Protein AF-A0A9J6FWE4-F1 (afdb_monomer)

pLDDT: mean 75.54, std 16.2, range [32.75, 95.12]

Secondary structure (DSSP, 8-state):
------------HHHHHHHHHHHHTTS-HHHHHHHHHHHHHHHHHHS---THHHHHHHHHHHHHTTEEEEE-SSTT-EEEEEHHHHHHHHHHHHHHH----TT--HHHHHHHHHHHHHHS--------

Mean predicted aligned error: 16.02 Å

Radius of gyration: 23.27 Å; Cα contacts (8 Å, |Δi|>4): 49; chains: 1; bounding box: 50×38×56 Å

Nearest PDB structures (foldseek):
  6b8h-assembly1_o  TM=3.102E-01  e=1.203E-01  Saccharomyces cerevisiae S288C
  3dd9-assembly1_A  TM=4.681E-01  e=4.822E+00  Punavirus P1
  7jk5-assembly1_A  TM=2.333E-01  e=1.948E+00  Drosophila melanogaster
  3dd9-assembly4_G  TM=4.188E-01  e=9.215E+00  Punavirus P1

Structure (mmCIF, N/CA/C/O backbone):
data_AF-A0A9J6FWE4-F1
#
_entry.id   AF-A0A9J6FWE4-F1
#
loop_
_atom_site.group_PDB
_atom_site.id
_atom_site.type_symbol
_atom_site.label_atom_id
_atom_site.label_alt_id
_atom_site.label_comp_id
_atom_site.label_asym_id
_atom_site.label_entity_id
_atom_site.label_seq_id
_atom_site.pdbx_PDB_ins_code
_atom_site.Cartn_x
_atom_site.Cartn_y
_atom_site.Cartn_z
_atom_site.occupancy
_atom_site.B_iso_or_equiv
_atom_site.auth_seq_id
_atom_site.auth_comp_id
_atom_site.auth_asym_id
_atom_site.auth_atom_id
_atom_site.pdbx_PDB_model_num
ATOM 1 N N . MET A 1 1 ? -2.270 23.277 -0.656 1.00 41.59 1 MET A N 1
ATOM 2 C CA . MET A 1 1 ? -2.058 22.376 0.498 1.00 41.59 1 MET A CA 1
ATOM 3 C C . MET A 1 1 ? -2.733 21.057 0.153 1.00 41.59 1 MET A C 1
ATOM 5 O O . MET 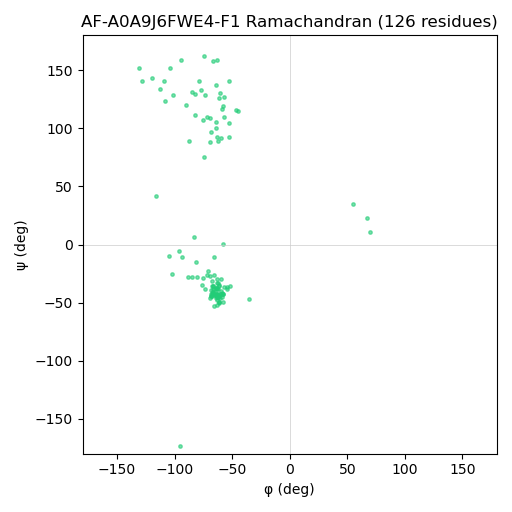A 1 1 ? -3.952 21.002 0.193 1.00 41.59 1 MET A O 1
ATOM 9 N N . GLY A 1 2 ? -1.980 20.066 -0.332 1.00 56.72 2 GLY A N 1
ATOM 10 C CA . GLY A 1 2 ? -2.545 18.760 -0.702 1.00 56.72 2 GLY A CA 1
ATOM 11 C C . GLY A 1 2 ? -2.884 17.912 0.532 1.00 56.72 2 GLY A C 1
ATOM 12 O O . GLY A 1 2 ? -2.373 18.212 1.617 1.00 56.72 2 GLY A O 1
ATOM 13 N N . PRO A 1 3 ? -3.724 16.870 0.397 1.00 45.50 3 PRO A N 1
ATOM 14 C CA . PRO A 1 3 ? -4.016 15.957 1.495 1.00 45.50 3 PRO A CA 1
ATOM 15 C C . PRO A 1 3 ? -2.712 15.308 1.980 1.00 45.50 3 PRO A C 1
ATOM 17 O O . PRO A 1 3 ? -2.032 14.602 1.237 1.00 45.50 3 PRO A O 1
ATOM 20 N N . LYS A 1 4 ? -2.334 15.579 3.236 1.00 48.66 4 LYS A N 1
ATOM 21 C CA . LYS A 1 4 ? -1.284 14.829 3.929 1.00 48.66 4 LYS A CA 1
ATOM 22 C C . LYS A 1 4 ? -1.844 13.434 4.159 1.00 48.66 4 LYS A C 1
ATOM 24 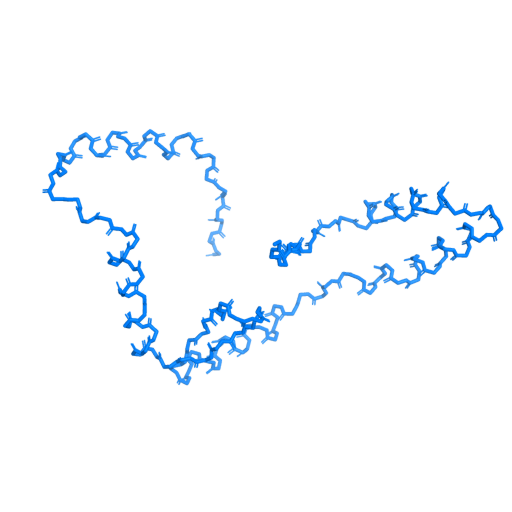O O . LYS A 1 4 ? -2.599 13.224 5.103 1.00 48.66 4 LYS A O 1
ATOM 29 N N . PHE A 1 5 ? -1.505 12.499 3.278 1.00 49.94 5 PHE A N 1
ATOM 30 C CA . PHE A 1 5 ? -1.700 11.083 3.545 1.00 49.94 5 PHE A CA 1
ATOM 31 C C . PHE A 1 5 ? -0.821 10.733 4.744 1.00 49.94 5 PHE A C 1
ATOM 33 O O . PHE A 1 5 ? 0.375 10.476 4.615 1.00 49.94 5 PHE A O 1
ATOM 40 N N . CYS A 1 6 ? -1.406 10.816 5.937 1.00 41.00 6 CYS A N 1
ATOM 41 C CA . CYS A 1 6 ? -0.813 10.260 7.132 1.00 41.00 6 CYS A CA 1
ATOM 42 C C . CYS A 1 6 ? -0.760 8.756 6.891 1.00 41.00 6 CYS A C 1
ATOM 44 O O . CYS A 1 6 ? -1.791 8.084 6.905 1.00 41.00 6 CYS A O 1
ATOM 46 N N . VAL A 1 7 ? 0.438 8.238 6.615 1.00 47.59 7 VAL A N 1
ATOM 47 C CA . VAL A 1 7 ? 0.732 6.820 6.820 1.00 47.59 7 VAL A CA 1
ATOM 48 C C . VAL A 1 7 ? 0.190 6.522 8.206 1.00 47.59 7 VAL A C 1
ATOM 50 O O . VAL A 1 7 ? 0.621 7.195 9.141 1.00 47.59 7 VAL A O 1
ATOM 53 N N . ASN A 1 8 ? -0.816 5.651 8.324 1.00 50.31 8 ASN A N 1
ATOM 54 C CA . ASN A 1 8 ? -1.393 5.355 9.630 1.00 50.31 8 ASN A CA 1
ATOM 55 C C . ASN A 1 8 ? -0.234 4.858 10.495 1.00 50.31 8 ASN A C 1
ATOM 57 O O . ASN A 1 8 ? 0.319 3.798 10.184 1.00 50.31 8 ASN A O 1
ATOM 61 N N . PRO A 1 9 ? 0.207 5.645 11.488 1.00 57.88 9 PRO A N 1
ATOM 62 C CA . PRO A 1 9 ? 1.373 5.276 12.260 1.00 57.88 9 PRO A CA 1
ATOM 63 C C . PRO A 1 9 ? 1.055 3.959 12.959 1.00 57.88 9 PRO A C 1
ATOM 65 O O . PRO A 1 9 ? 0.017 3.820 13.612 1.00 57.88 9 PRO A O 1
ATOM 68 N N . SER A 1 10 ? 1.917 2.964 12.760 1.00 66.00 10 SER A N 1
ATOM 69 C CA . SER A 1 10 ? 1.813 1.678 13.438 1.00 66.00 10 SER A CA 1
ATOM 70 C C . SER A 1 10 ? 2.269 1.861 14.882 1.00 66.00 10 SER A C 1
ATOM 72 O O . SER A 1 10 ? 3.399 1.526 15.223 1.00 66.00 10 SER A O 1
ATOM 74 N N . PHE A 1 11 ? 1.415 2.470 15.696 1.00 76.19 11 PHE A N 1
ATOM 75 C CA . PHE A 1 11 ? 1.662 2.620 17.120 1.00 76.19 11 PHE A CA 1
ATOM 76 C C . PHE A 1 11 ? 1.356 1.315 17.845 1.00 76.19 11 PHE A C 1
ATOM 78 O O . PHE A 1 11 ? 0.368 0.637 17.541 1.00 76.19 11 PHE A O 1
ATOM 85 N N . ASP A 1 12 ? 2.185 0.989 18.830 1.00 81.06 12 ASP A N 1
ATOM 86 C CA . ASP A 1 12 ? 1.865 -0.077 19.770 1.00 81.06 12 ASP A CA 1
ATOM 87 C C . ASP A 1 12 ? 0.653 0.315 20.641 1.00 81.06 12 ASP A C 1
ATOM 89 O O . ASP A 1 12 ? 0.332 1.492 20.829 1.00 81.06 12 ASP A O 1
ATOM 93 N N . ARG A 1 13 ? -0.043 -0.673 21.214 1.00 78.94 13 ARG A N 1
ATOM 94 C CA . ARG A 1 13 ? -1.198 -0.427 22.096 1.00 78.94 13 ARG A CA 1
ATOM 95 C C . ARG A 1 13 ? -0.831 0.456 23.283 1.00 78.94 13 ARG A C 1
ATOM 97 O O . ARG A 1 13 ? -1.643 1.281 23.702 1.00 78.94 13 ARG A O 1
ATOM 104 N N . THR A 1 14 ? 0.375 0.289 23.825 1.00 85.62 14 THR A N 1
ATOM 105 C CA . THR A 1 14 ? 0.856 1.112 24.939 1.00 85.62 14 THR A CA 1
ATOM 106 C C . THR A 1 14 ? 1.050 2.570 24.521 1.00 85.62 14 THR A C 1
ATOM 108 O O . THR A 1 14 ? 0.665 3.477 25.260 1.00 85.62 14 THR A O 1
ATOM 111 N N . GLU A 1 15 ? 1.543 2.804 23.304 1.00 86.06 15 GLU A N 1
ATOM 112 C CA . GLU A 1 15 ? 1.724 4.138 22.729 1.00 86.06 15 GLU A CA 1
ATOM 113 C C . GLU A 1 15 ? 0.381 4.811 22.436 1.00 86.06 15 GLU A C 1
ATOM 115 O O . GLU A 1 15 ? 0.180 5.968 22.807 1.00 86.06 15 GLU A O 1
ATOM 120 N N . LEU A 1 16 ? -0.577 4.079 21.855 1.00 85.88 16 LEU A N 1
ATOM 121 C CA . LEU A 1 16 ? -1.937 4.579 21.631 1.00 85.88 16 LEU A CA 1
ATOM 122 C C . LEU A 1 16 ? -2.614 4.987 22.947 1.00 85.88 16 LEU A C 1
ATOM 124 O O . LEU A 1 16 ? -3.229 6.050 23.014 1.00 85.88 16 LEU A O 1
ATOM 128 N N . LEU A 1 17 ? -2.455 4.199 24.015 1.00 88.94 17 LEU A N 1
ATOM 129 C CA . LEU A 1 17 ? -2.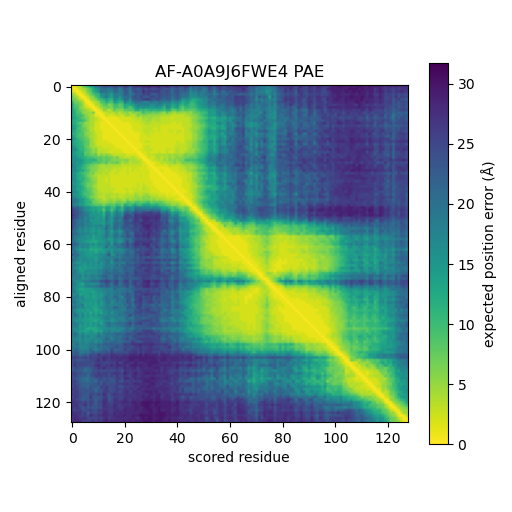945 4.567 25.349 1.00 88.94 17 LEU A CA 1
ATOM 130 C C . LEU A 1 17 ? -2.241 5.807 25.908 1.00 88.94 17 LEU A C 1
ATOM 132 O O . LEU A 1 17 ? -2.887 6.638 26.551 1.00 88.94 17 LEU A O 1
ATOM 136 N N . GLY A 1 18 ? -0.939 5.954 25.655 1.00 91.19 18 GLY A N 1
ATOM 137 C CA . GLY A 1 18 ? -0.188 7.162 25.987 1.00 91.19 18 GLY A CA 1
ATOM 138 C C . GLY A 1 18 ? -0.791 8.401 25.323 1.00 91.19 18 GLY A C 1
ATOM 139 O O . GLY A 1 18 ? -1.109 9.373 26.007 1.00 91.19 18 GLY A O 1
ATOM 140 N N . ILE A 1 19 ? -1.050 8.326 24.014 1.00 89.81 19 ILE A N 1
ATOM 141 C CA . ILE A 1 19 ? -1.664 9.407 23.228 1.00 89.81 19 ILE A CA 1
ATOM 142 C C . ILE A 1 19 ? -3.061 9.750 23.757 1.00 89.81 19 ILE A C 1
ATOM 144 O O . ILE A 1 19 ? -3.373 10.923 23.962 1.00 89.81 19 ILE A O 1
ATOM 148 N N . VAL A 1 20 ? -3.887 8.737 24.023 1.00 90.81 20 VAL A N 1
ATOM 149 C CA . VAL A 1 20 ? -5.237 8.901 24.585 1.00 90.81 20 VAL A CA 1
ATOM 150 C C . VAL A 1 20 ? -5.189 9.618 25.932 1.00 90.81 20 VAL A C 1
ATOM 152 O O . VAL A 1 20 ? -5.956 10.554 26.149 1.00 90.81 20 VAL A O 1
ATOM 155 N N . ARG A 1 21 ? -4.2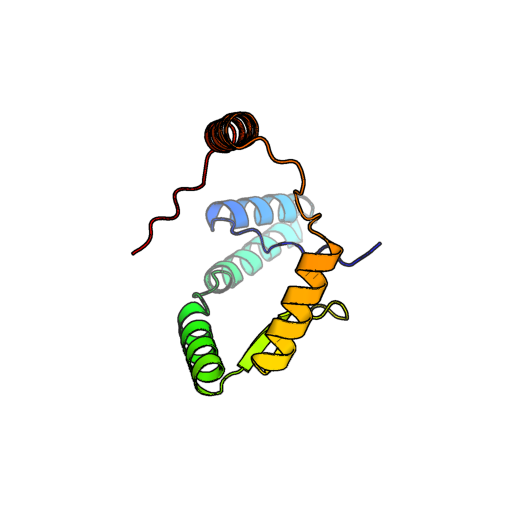67 9.240 26.827 1.00 92.12 21 ARG A N 1
ATOM 156 C CA . ARG A 1 21 ? -4.097 9.908 28.128 1.00 92.12 21 ARG A CA 1
ATOM 157 C C . ARG A 1 21 ? -3.651 11.359 27.97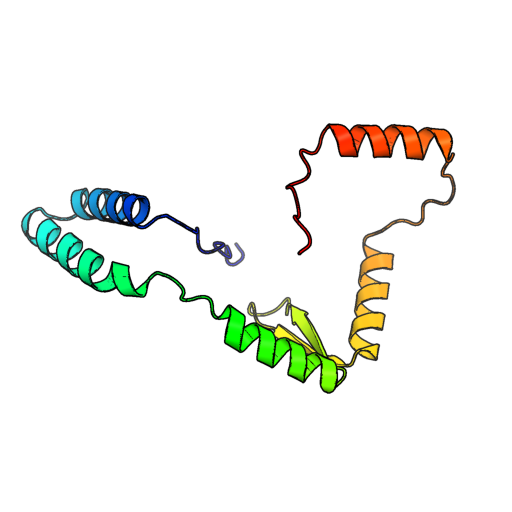0 1.00 92.12 21 ARG A C 1
ATOM 159 O O . ARG A 1 21 ? -4.190 12.234 28.643 1.00 92.12 21 ARG A O 1
ATOM 166 N N . THR A 1 22 ? -2.715 11.634 27.061 1.00 92.38 22 THR A N 1
ATOM 167 C CA . THR A 1 22 ? -2.280 13.007 26.759 1.00 92.38 22 THR A CA 1
ATOM 168 C C . THR A 1 22 ? -3.415 13.854 26.183 1.00 92.38 22 THR A C 1
ATOM 170 O O . THR A 1 22 ? -3.520 15.035 26.507 1.00 92.38 22 THR A O 1
ATOM 173 N N . ALA A 1 23 ? -4.274 13.272 25.344 1.00 88.69 23 ALA A N 1
ATOM 174 C CA . ALA A 1 23 ? -5.451 13.947 24.807 1.00 88.69 23 ALA A CA 1
ATOM 175 C C . ALA A 1 23 ? -6.506 14.201 25.894 1.00 88.69 23 ALA A C 1
ATOM 177 O O . ALA A 1 23 ? -6.986 15.325 26.014 1.00 88.69 23 ALA A O 1
ATOM 178 N N . ALA A 1 24 ? -6.808 13.202 26.727 1.00 91.12 24 ALA A N 1
ATOM 179 C CA . ALA A 1 24 ? -7.767 13.317 27.824 1.00 91.12 24 ALA A CA 1
ATOM 180 C C . ALA A 1 24 ? -7.355 14.378 28.857 1.00 91.12 24 ALA A C 1
ATOM 182 O O . ALA A 1 24 ? -8.210 15.108 29.346 1.00 91.12 24 ALA A O 1
ATOM 183 N N . GLY A 1 25 ? -6.051 14.543 29.116 1.00 91.12 25 GLY A N 1
ATOM 184 C CA . GLY A 1 25 ? -5.527 15.601 29.990 1.00 91.12 25 GLY A CA 1
ATOM 185 C C . GLY A 1 25 ? -5.728 17.032 29.471 1.00 91.12 25 GLY A C 1
ATOM 186 O O . GLY A 1 25 ? -5.497 17.982 30.211 1.00 91.12 25 GLY A O 1
ATOM 187 N N . LYS A 1 26 ? -6.152 17.208 28.211 1.00 91.44 26 LYS A N 1
ATOM 188 C CA . LYS A 1 26 ? -6.517 18.514 27.629 1.00 91.44 26 LYS A CA 1
ATOM 189 C C . LYS A 1 26 ? -8.023 18.789 27.671 1.00 91.44 26 LYS A C 1
ATOM 191 O O . LYS A 1 26 ? -8.456 19.868 27.270 1.00 91.44 26 LYS A O 1
ATOM 196 N N . VAL A 1 27 ? -8.819 17.815 28.101 1.00 90.69 27 VAL A N 1
ATOM 197 C CA . VAL A 1 27 ? -10.276 17.915 28.205 1.00 90.69 27 VAL A CA 1
ATOM 198 C C . VAL A 1 27 ? -10.645 18.326 29.638 1.00 90.69 27 VAL A C 1
ATOM 200 O O . VAL A 1 27 ? -9.853 18.160 30.562 1.00 90.69 27 VAL A O 1
ATOM 203 N N . LYS A 1 28 ? -11.842 18.893 29.838 1.00 87.69 28 LYS A N 1
ATOM 204 C CA . LYS A 1 28 ? -12.383 19.163 31.180 1.00 87.69 28 LYS A CA 1
ATOM 205 C C . LYS A 1 28 ? -12.356 17.887 32.034 1.00 87.69 28 LYS A C 1
ATOM 207 O O . LYS A 1 28 ? -12.677 16.806 31.542 1.00 87.69 28 LYS A O 1
ATOM 212 N N . GLU A 1 29 ? -12.016 18.036 33.311 1.00 83.06 29 GLU A N 1
ATOM 213 C CA . GLU A 1 29 ? -11.782 16.926 34.247 1.00 83.06 29 GLU A CA 1
ATOM 214 C C . GLU A 1 29 ? -12.970 15.949 34.330 1.00 83.06 29 GLU A C 1
ATOM 216 O O . GLU A 1 29 ? -12.788 14.734 34.347 1.00 83.06 29 GLU A O 1
ATOM 221 N N . GLU A 1 30 ? -14.195 16.472 34.243 1.00 91.12 30 GLU A N 1
ATOM 222 C CA . GLU A 1 30 ? -15.444 15.701 34.279 1.00 91.12 30 GLU A CA 1
ATOM 223 C C . GLU A 1 30 ? -15.613 14.721 33.103 1.00 91.12 30 GLU A C 1
ATOM 225 O O . GLU A 1 30 ? -16.254 13.678 33.245 1.00 91.12 30 GLU A O 1
ATOM 230 N N . SER A 1 31 ? -15.053 15.034 31.930 1.00 86.81 31 SER A N 1
ATOM 231 C CA . SER A 1 31 ? -15.156 14.192 30.731 1.00 86.81 31 SER A CA 1
ATOM 232 C C . SER A 1 31 ? -13.873 13.429 30.407 1.00 86.81 31 SER A C 1
ATOM 234 O O . SER A 1 31 ? -13.920 12.500 29.601 1.00 86.81 31 SER A O 1
ATOM 236 N N . ALA A 1 32 ? -12.756 13.734 31.074 1.00 89.00 32 ALA A N 1
ATOM 237 C CA . ALA A 1 32 ? -11.483 13.041 30.878 1.00 89.00 32 ALA A CA 1
ATOM 238 C C . ALA A 1 32 ? -11.596 11.527 31.137 1.00 89.00 32 ALA A C 1
ATOM 240 O O . ALA A 1 32 ? -11.103 10.724 30.342 1.00 89.00 32 ALA A O 1
ATOM 241 N N . GLY A 1 33 ? -12.305 11.125 32.199 1.00 90.19 33 GLY A N 1
ATOM 242 C CA . GLY A 1 33 ? -12.534 9.711 32.519 1.00 90.19 33 GLY A CA 1
ATOM 243 C C . GLY A 1 33 ? -13.321 8.968 31.434 1.00 90.19 33 GLY A C 1
ATOM 244 O O . GLY A 1 33 ? -12.931 7.871 31.034 1.00 90.19 33 GLY A O 1
ATOM 245 N N . ARG A 1 34 ? -14.373 9.600 30.894 1.00 90.19 34 ARG A N 1
ATOM 246 C CA . ARG A 1 34 ? -15.183 9.035 29.801 1.00 90.19 34 ARG A CA 1
ATOM 247 C C . ARG A 1 34 ? -14.372 8.890 28.516 1.00 90.19 34 ARG A C 1
ATOM 249 O O . ARG A 1 34 ? -14.396 7.827 27.910 1.00 90.19 34 ARG A O 1
ATOM 256 N N . CYS A 1 35 ? -13.575 9.900 28.158 1.00 86.94 35 CYS A N 1
ATOM 257 C CA . CYS A 1 35 ? -12.708 9.839 26.979 1.00 86.94 35 CYS A CA 1
ATOM 258 C C . CYS A 1 35 ? -11.693 8.688 27.046 1.00 86.94 35 CYS A C 1
ATOM 260 O O . CYS A 1 35 ? -11.445 8.029 26.039 1.00 86.94 35 CYS A O 1
ATOM 262 N N . ILE A 1 36 ? -11.101 8.435 28.219 1.00 92.19 36 ILE A N 1
ATOM 263 C CA . ILE A 1 36 ? -10.167 7.313 28.393 1.00 92.19 36 ILE A CA 1
ATOM 264 C C . ILE A 1 36 ? -10.910 5.983 28.260 1.00 92.19 36 ILE A C 1
ATOM 266 O O . ILE A 1 36 ? -10.419 5.087 27.577 1.00 92.19 36 ILE A O 1
ATOM 270 N N . GLN A 1 37 ? -12.080 5.855 28.887 1.00 91.62 37 GLN A N 1
ATOM 271 C CA . GLN A 1 37 ? -12.870 4.628 28.846 1.00 91.62 37 GLN A CA 1
ATOM 272 C C . GLN A 1 37 ? -13.302 4.275 27.415 1.00 91.62 37 GLN A C 1
ATOM 274 O O . GLN A 1 37 ? -13.020 3.171 26.954 1.00 91.62 37 GLN A O 1
ATOM 279 N N . GLU A 1 38 ? -13.883 5.228 26.685 1.00 88.12 38 GLU A N 1
ATOM 280 C CA . GLU A 1 38 ? -14.297 5.039 25.289 1.00 88.12 38 GLU A CA 1
ATOM 281 C C . GLU A 1 38 ? -13.109 4.656 24.394 1.00 88.12 38 GLU A C 1
ATOM 283 O O . GLU A 1 38 ? -13.188 3.742 23.573 1.00 88.12 38 GLU A O 1
ATOM 288 N N . ALA A 1 39 ? -11.957 5.302 24.580 1.00 86.00 39 ALA A N 1
ATOM 289 C CA . ALA A 1 39 ? -10.764 4.987 23.807 1.00 86.00 39 ALA A CA 1
ATOM 290 C C . ALA A 1 39 ? -10.195 3.589 24.118 1.00 86.00 39 ALA A C 1
ATOM 292 O O . ALA A 1 39 ? -9.711 2.909 23.210 1.00 86.00 39 ALA A O 1
ATOM 293 N N . VAL A 1 40 ? -10.272 3.137 25.375 1.00 89.56 40 VAL A N 1
ATOM 294 C CA . VAL A 1 40 ? -9.874 1.778 25.784 1.00 89.56 40 VAL A CA 1
ATOM 295 C C . VAL A 1 40 ? -10.807 0.725 25.185 1.00 89.56 40 VAL A C 1
ATOM 297 O O . VAL A 1 40 ? -10.329 -0.337 24.796 1.00 89.56 40 VAL A O 1
ATOM 300 N N . GLU A 1 41 ? -12.103 1.013 25.060 1.00 88.12 41 GLU A N 1
ATOM 301 C CA . GLU A 1 41 ? -13.079 0.108 24.437 1.00 88.12 41 GLU A CA 1
ATOM 302 C C . GLU A 1 41 ? -12.843 -0.065 22.928 1.00 88.12 41 GLU A C 1
ATOM 304 O O . GLU A 1 41 ? -13.065 -1.146 22.378 1.00 88.12 41 GLU A O 1
ATOM 309 N N . VAL A 1 42 ? -12.334 0.969 22.251 1.00 82.38 42 VAL A N 1
ATOM 310 C CA . VAL A 1 42 ? -12.050 0.939 20.805 1.00 82.38 42 VAL A CA 1
ATOM 311 C C . VAL A 1 42 ? -10.666 0.344 20.492 1.00 82.38 42 VAL A C 1
ATOM 313 O O . VAL A 1 42 ? -10.490 -0.279 19.442 1.00 82.38 42 VAL A O 1
ATOM 316 N N . LEU A 1 43 ? -9.695 0.448 21.407 1.00 80.69 43 LEU A N 1
ATOM 317 C CA . LEU A 1 43 ? -8.307 -0.022 21.242 1.00 80.69 43 LEU A CA 1
ATOM 318 C C . LEU A 1 43 ? -8.128 -1.498 20.794 1.00 80.69 43 LEU A C 1
ATOM 320 O O . LEU A 1 43 ? -7.208 -1.791 20.030 1.00 80.69 43 LEU A O 1
ATOM 324 N N . PRO A 1 44 ? -8.956 -2.473 21.220 1.00 74.00 44 PRO A N 1
ATOM 325 C CA . PRO A 1 44 ? -8.852 -3.857 20.753 1.00 74.00 44 PRO A CA 1
ATOM 326 C C . PRO A 1 44 ? -9.181 -4.005 19.262 1.00 74.00 44 PRO A C 1
ATOM 328 O O . PRO A 1 44 ? -8.685 -4.929 18.613 1.00 74.00 44 PRO A O 1
ATOM 331 N N . ASN A 1 45 ? -9.991 -3.087 18.727 1.00 67.19 45 ASN A N 1
ATOM 332 C CA . ASN A 1 45 ? -10.460 -3.076 17.343 1.00 67.19 45 ASN A CA 1
ATOM 333 C C . ASN A 1 45 ? -9.574 -2.225 16.417 1.00 67.19 45 ASN A C 1
ATOM 335 O O . ASN A 1 45 ? -9.718 -2.313 15.199 1.00 67.19 45 ASN A O 1
ATOM 339 N N . THR A 1 46 ? -8.646 -1.427 16.960 1.00 64.75 46 THR A N 1
ATOM 340 C CA . THR A 1 46 ? -7.734 -0.580 16.166 1.00 64.75 46 THR A CA 1
ATOM 341 C C . THR A 1 46 ? -6.529 -1.330 15.618 1.00 64.75 46 THR A C 1
ATOM 343 O O . THR A 1 46 ? -5.884 -0.849 14.684 1.00 64.75 46 THR A O 1
ATOM 346 N N 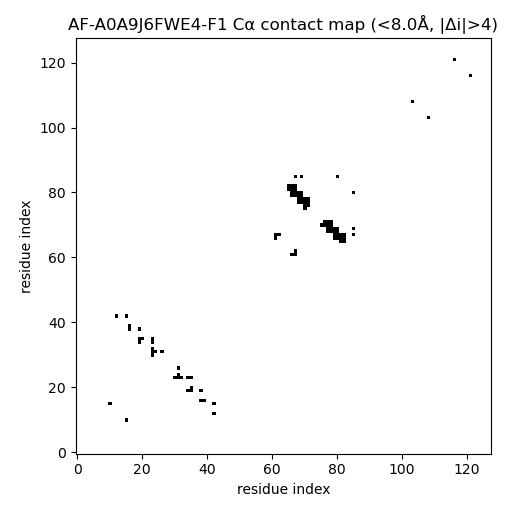. HIS A 1 47 ? -6.236 -2.535 16.117 1.00 58.44 47 HIS A N 1
ATOM 347 C CA . HIS A 1 47 ? -5.310 -3.402 15.407 1.00 58.44 47 HIS A CA 1
ATOM 348 C C . HIS A 1 47 ? -5.976 -3.859 14.120 1.00 58.44 47 HIS A C 1
ATOM 350 O O . HIS A 1 47 ? -6.872 -4.706 14.131 1.00 58.44 47 HIS A O 1
ATOM 356 N N . GLY A 1 48 ? -5.472 -3.335 13.003 1.00 58.81 48 GLY A N 1
ATOM 357 C CA . GLY A 1 48 ? -5.643 -3.945 11.702 1.00 58.81 48 GLY A CA 1
ATOM 358 C C . GLY A 1 48 ? -5.199 -5.398 11.799 1.00 58.81 48 GLY A C 1
ATOM 359 O O . GLY A 1 48 ? -4.021 -5.711 11.634 1.00 58.81 48 GLY A O 1
ATOM 360 N N . LYS A 1 49 ? -6.147 -6.303 12.075 1.00 53.25 49 LYS A N 1
ATOM 361 C CA . LYS A 1 49 ? -6.038 -7.698 11.674 1.00 53.25 49 LYS A CA 1
ATOM 362 C C . LYS A 1 49 ? -5.746 -7.611 10.197 1.00 53.25 49 LYS A C 1
ATOM 364 O O . LYS A 1 49 ? -6.605 -7.188 9.427 1.00 53.25 49 LYS A O 1
ATOM 369 N N . GLY A 1 50 ? -4.485 -7.865 9.863 1.00 52.53 50 GLY A N 1
ATOM 370 C CA . GLY A 1 50 ? -3.945 -7.602 8.552 1.00 52.53 50 GLY A CA 1
ATOM 371 C C . GLY A 1 50 ? -4.927 -8.098 7.510 1.00 52.53 50 GLY A C 1
ATOM 372 O O . GLY A 1 50 ? -5.132 -9.302 7.357 1.00 52.53 50 GLY A O 1
ATOM 373 N N . CYS A 1 51 ? -5.463 -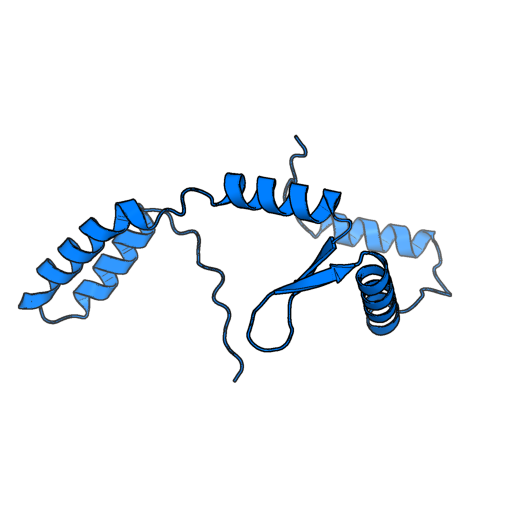7.153 6.742 1.00 53.00 51 CYS A N 1
ATOM 374 C CA . CYS A 1 51 ? -6.180 -7.430 5.507 1.00 53.00 51 CYS A CA 1
ATOM 375 C C . CYS A 1 51 ? -5.277 -8.199 4.514 1.00 53.00 51 CYS A C 1
ATOM 377 O O . CYS A 1 51 ? -5.707 -8.552 3.435 1.00 53.00 51 CYS A O 1
ATOM 379 N N . SER A 1 52 ? -4.030 -8.514 4.885 1.00 57.28 52 SER A N 1
ATOM 380 C CA . SER A 1 52 ? -3.084 -9.418 4.234 1.00 57.28 52 SER A CA 1
ATOM 381 C C . SER A 1 52 ? -3.726 -10.644 3.586 1.00 57.28 52 SER A C 1
ATOM 383 O O . SER A 1 52 ? -3.411 -10.913 2.436 1.00 57.28 52 SER A O 1
ATOM 385 N N . ARG A 1 53 ? -4.642 -11.380 4.241 1.00 57.38 53 ARG A N 1
ATOM 386 C CA . ARG A 1 53 ? -5.240 -12.567 3.592 1.00 57.38 53 ARG A CA 1
ATOM 387 C C . ARG A 1 53 ? -6.140 -12.184 2.411 1.00 57.38 53 ARG A C 1
ATOM 389 O O . ARG A 1 53 ? -6.009 -12.781 1.349 1.00 57.38 53 ARG A O 1
ATOM 396 N N . VAL A 1 54 ? -6.985 -11.168 2.586 1.00 62.56 54 VAL A N 1
ATOM 397 C CA . VAL A 1 54 ? -7.891 -10.657 1.543 1.00 62.56 54 VAL A CA 1
ATOM 398 C C . VAL A 1 54 ? -7.098 -9.973 0.425 1.00 62.56 54 VAL A C 1
ATOM 400 O O . VAL A 1 54 ? -7.329 -10.226 -0.749 1.00 62.56 54 VAL A O 1
ATOM 403 N N . LEU A 1 55 ? -6.091 -9.176 0.776 1.00 67.75 55 LEU A N 1
ATOM 404 C CA . LEU A 1 55 ? -5.198 -8.516 -0.173 1.00 67.75 55 LEU A CA 1
ATOM 405 C C . LEU A 1 55 ? -4.368 -9.524 -0.972 1.00 67.75 55 LEU A C 1
ATOM 407 O O . LEU A 1 55 ? -4.185 -9.331 -2.168 1.00 67.75 55 LEU A O 1
ATOM 411 N N . LYS A 1 56 ? -3.911 -10.622 -0.352 1.00 71.50 56 LYS A N 1
ATOM 412 C CA . LYS A 1 56 ? -3.221 -11.711 -1.057 1.00 71.50 56 LYS A CA 1
ATOM 413 C C . LYS A 1 56 ? -4.143 -12.402 -2.060 1.00 71.50 56 LYS A C 1
ATOM 415 O O . LYS A 1 56 ? -3.716 -12.617 -3.189 1.00 71.50 56 LYS A O 1
ATOM 420 N N . SER A 1 57 ? -5.389 -12.709 -1.686 1.00 79.19 57 SER A N 1
ATOM 421 C CA . SER A 1 57 ? -6.355 -13.306 -2.622 1.00 79.19 57 SER A CA 1
ATOM 422 C C . SER A 1 57 ? -6.719 -12.355 -3.760 1.00 79.19 57 SER A C 1
ATOM 424 O O . SER A 1 57 ? -6.761 -12.775 -4.911 1.00 79.19 57 SER A O 1
ATOM 426 N N . THR A 1 58 ? -6.902 -11.066 -3.473 1.00 82.12 58 THR A N 1
ATOM 427 C CA . THR A 1 58 ? -7.196 -10.066 -4.505 1.00 82.12 58 THR A CA 1
ATOM 428 C C . THR A 1 58 ? -6.005 -9.870 -5.438 1.00 82.12 58 THR A C 1
ATOM 430 O O . THR A 1 58 ? -6.181 -9.842 -6.649 1.00 82.12 58 THR A O 1
ATOM 433 N N . ALA A 1 59 ? -4.780 -9.796 -4.911 1.00 82.06 59 ALA A N 1
ATOM 434 C CA . ALA A 1 59 ? -3.577 -9.690 -5.732 1.00 82.06 59 ALA A CA 1
ATOM 435 C C . ALA A 1 59 ? -3.374 -10.925 -6.626 1.00 82.06 59 ALA A C 1
ATOM 437 O O . ALA A 1 59 ? -2.976 -10.779 -7.780 1.00 82.06 59 ALA A O 1
ATOM 438 N N . ALA A 1 60 ? -3.670 -12.127 -6.118 1.00 85.50 60 ALA A N 1
ATOM 439 C CA . ALA A 1 60 ? -3.626 -13.353 -6.909 1.00 85.50 60 ALA A CA 1
ATOM 440 C C . ALA A 1 60 ? -4.653 -13.324 -8.051 1.00 85.50 60 ALA A C 1
ATOM 442 O O . ALA A 1 60 ? -4.270 -13.536 -9.197 1.00 85.50 60 ALA A O 1
ATOM 443 N N . LEU A 1 61 ? -5.904 -12.955 -7.757 1.00 90.69 61 LEU A N 1
ATOM 444 C CA . LEU A 1 61 ? -6.978 -12.854 -8.750 1.00 90.69 61 LEU A CA 1
ATOM 445 C C . LEU A 1 61 ? -6.662 -11.818 -9.833 1.00 90.69 61 LEU A C 1
ATOM 447 O O . LEU A 1 61 ? -6.817 -12.086 -11.020 1.00 90.69 61 LEU A O 1
ATOM 451 N N . LEU A 1 62 ? -6.165 -10.642 -9.442 1.00 89.12 62 LEU A N 1
ATOM 452 C CA . LEU A 1 62 ? -5.758 -9.612 -10.399 1.00 89.12 62 LEU A CA 1
ATOM 453 C C . LEU A 1 62 ? -4.607 -10.090 -11.286 1.00 89.12 62 LEU A C 1
ATOM 455 O O . LEU A 1 62 ? -4.601 -9.810 -12.478 1.00 89.12 62 LEU A O 1
ATOM 459 N N . ARG A 1 63 ? -3.654 -10.843 -10.727 1.00 88.19 63 ARG A N 1
ATOM 460 C CA . ARG A 1 63 ? -2.552 -11.418 -11.502 1.00 88.19 63 ARG A CA 1
ATOM 461 C C . ARG A 1 63 ? -3.035 -12.484 -12.485 1.00 88.19 63 ARG A C 1
ATOM 463 O O . ARG A 1 63 ? -2.542 -12.503 -13.604 1.00 88.19 63 ARG A O 1
ATOM 470 N N . GLU A 1 64 ? -3.964 -13.343 -12.076 1.00 92.62 64 GLU A N 1
ATOM 471 C CA . GLU A 1 64 ? -4.581 -14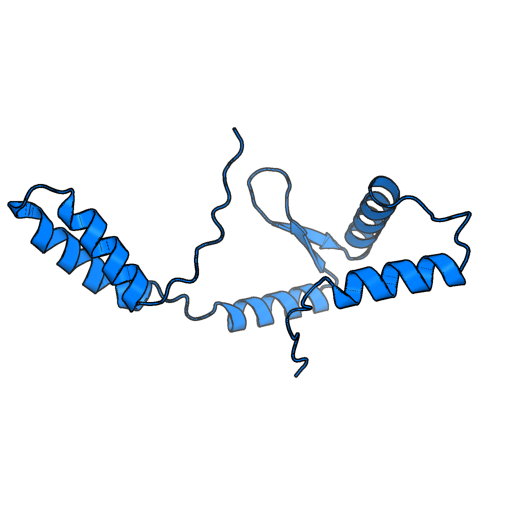.358 -12.945 1.00 92.62 64 GLU A CA 1
ATOM 472 C C . GLU A 1 64 ? -5.379 -13.726 -14.093 1.00 92.62 64 GLU A C 1
ATOM 474 O O . GLU A 1 64 ? -5.375 -14.252 -15.200 1.00 92.62 64 GLU A O 1
ATOM 479 N N . ALA A 1 65 ? -5.998 -12.568 -13.853 1.00 92.38 65 ALA A N 1
ATOM 480 C CA . ALA A 1 65 ? -6.728 -11.795 -14.857 1.00 92.38 65 ALA A CA 1
ATOM 481 C C . ALA A 1 65 ? -5.840 -10.873 -15.723 1.00 92.38 65 ALA A C 1
ATOM 483 O O . ALA A 1 65 ? -6.370 -10.071 -16.486 1.00 92.38 65 ALA A O 1
ATOM 484 N N . ASP A 1 66 ? -4.512 -10.943 -15.582 1.00 93.00 66 ASP A N 1
ATOM 485 C CA . ASP A 1 66 ? -3.538 -10.062 -16.246 1.00 93.00 66 ASP A CA 1
ATOM 486 C C . ASP A 1 66 ? -3.773 -8.553 -16.010 1.00 93.00 66 ASP A C 1
ATOM 488 O O . ASP A 1 66 ? -3.531 -7.684 -16.853 1.00 93.00 66 ASP A O 1
ATOM 492 N N . LEU A 1 67 ? -4.246 -8.234 -14.804 1.00 93.75 67 LEU A N 1
ATOM 493 C CA . LEU A 1 67 ? -4.484 -6.878 -14.333 1.00 93.75 67 LEU A CA 1
ATOM 494 C C . LEU A 1 67 ? -3.397 -6.427 -13.351 1.00 93.75 67 LEU A C 1
ATOM 496 O O . LEU A 1 67 ? -2.773 -7.201 -12.611 1.00 93.75 67 LEU A O 1
ATOM 500 N N . ARG A 1 68 ? -3.179 -5.115 -13.332 1.00 90.38 68 ARG A N 1
ATOM 501 C CA . ARG A 1 68 ? -2.255 -4.412 -12.446 1.00 90.38 68 ARG A CA 1
ATOM 502 C C . ARG A 1 68 ? -2.971 -3.263 -11.759 1.00 90.38 68 ARG A C 1
ATOM 504 O O . ARG A 1 68 ? -3.783 -2.562 -12.358 1.00 90.38 68 ARG A O 1
ATOM 511 N N . LEU A 1 69 ? -2.650 -3.081 -10.483 1.00 88.62 69 LEU A N 1
ATOM 512 C CA . LEU A 1 69 ? -3.169 -1.997 -9.665 1.00 88.62 69 LEU A CA 1
ATOM 513 C C . LEU A 1 69 ? -2.220 -0.795 -9.780 1.00 88.62 69 LEU A C 1
ATOM 515 O O . LEU A 1 69 ? -1.041 -0.897 -9.446 1.00 88.62 69 LEU A O 1
ATOM 519 N N . LEU A 1 70 ? -2.733 0.333 -10.256 1.00 86.44 70 LEU A N 1
ATOM 520 C CA . LEU A 1 70 ? -2.022 1.605 -10.354 1.00 86.44 70 LEU A CA 1
ATOM 521 C C . LEU A 1 70 ? -2.585 2.580 -9.325 1.00 86.44 70 LEU A C 1
ATOM 523 O O . LEU A 1 70 ? -3.795 2.639 -9.126 1.00 86.44 70 LEU A O 1
ATOM 527 N N . GLN A 1 71 ? -1.727 3.372 -8.689 1.00 82.44 71 GLN A N 1
ATOM 528 C CA . GLN A 1 71 ? -2.193 4.450 -7.822 1.00 82.44 71 GLN A CA 1
ATOM 529 C C . GLN A 1 71 ? -2.746 5.595 -8.682 1.00 82.44 71 GLN A C 1
ATOM 531 O O . GLN A 1 71 ? -2.083 6.043 -9.618 1.00 82.44 71 GLN A O 1
ATOM 536 N N . SER A 1 72 ? -3.965 6.046 -8.380 1.00 82.44 72 SER A N 1
ATOM 537 C CA . SER A 1 72 ? -4.567 7.221 -9.011 1.00 82.44 72 SER A CA 1
ATOM 538 C C . SER A 1 72 ? -3.964 8.488 -8.414 1.00 82.44 72 SER A C 1
ATOM 540 O O . SER A 1 72 ? -3.890 8.632 -7.194 1.00 82.44 72 SER A O 1
ATOM 542 N N . ASP A 1 73 ? -3.568 9.421 -9.273 1.00 74.94 73 ASP A N 1
ATOM 543 C CA . ASP A 1 73 ? -3.097 10.754 -8.890 1.00 74.94 73 ASP A CA 1
ATOM 544 C C . ASP A 1 73 ? -4.242 11.650 -8.388 1.00 74.94 73 ASP A C 1
ATOM 546 O O . ASP A 1 73 ? -4.029 12.547 -7.571 1.00 74.94 73 ASP A O 1
ATOM 550 N N . LYS A 1 74 ? -5.470 11.373 -8.838 1.00 64.62 74 LYS A N 1
ATOM 551 C CA . LYS A 1 74 ? -6.693 12.066 -8.429 1.00 64.62 74 LYS A CA 1
ATOM 552 C C . LYS A 1 74 ? -7.456 11.218 -7.411 1.00 64.62 74 LYS A C 1
ATOM 554 O O . LYS A 1 74 ? -7.702 10.034 -7.641 1.00 64.62 74 LYS A O 1
ATOM 559 N N . GLU A 1 75 ? -7.808 11.831 -6.284 1.00 60.56 75 GLU A N 1
ATOM 560 C CA . GLU A 1 75 ? -8.677 11.285 -5.224 1.00 60.56 75 GLU A CA 1
ATOM 561 C C . GLU A 1 75 ? -8.130 10.120 -4.372 1.00 60.56 75 GLU A C 1
ATOM 563 O O . GLU A 1 75 ? -8.870 9.536 -3.585 1.00 60.56 75 GLU A O 1
ATOM 568 N N . GLY A 1 76 ? -6.839 9.778 -4.461 1.00 64.12 76 GLY A N 1
ATOM 569 C CA . GLY A 1 76 ? -6.229 8.796 -3.546 1.00 64.12 76 GLY A CA 1
ATOM 570 C C . GLY A 1 76 ? -6.749 7.358 -3.701 1.00 64.12 76 GLY A C 1
ATOM 571 O O . GLY A 1 76 ? -6.661 6.565 -2.765 1.00 64.12 76 GLY A O 1
ATOM 572 N N . GLY A 1 77 ? -7.296 7.026 -4.874 1.00 80.75 77 GLY A N 1
ATOM 573 C CA . GLY A 1 77 ? -7.779 5.689 -5.218 1.00 80.75 77 GLY A CA 1
ATOM 574 C C . GLY A 1 77 ? -6.760 4.827 -5.969 1.00 80.75 77 GLY A C 1
ATOM 575 O O . GLY A 1 77 ? -5.611 5.213 -6.193 1.00 80.75 77 GLY A O 1
ATOM 576 N N . PHE A 1 78 ? -7.220 3.656 -6.411 1.00 85.44 78 PHE A N 1
ATOM 577 C CA . PHE A 1 78 ? -6.479 2.762 -7.297 1.00 85.44 78 PHE A CA 1
ATOM 578 C C . PHE A 1 78 ? -7.245 2.540 -8.599 1.00 85.44 78 PHE A C 1
ATOM 580 O O . PHE A 1 78 ? -8.469 2.429 -8.596 1.00 85.44 78 PHE A O 1
ATOM 587 N N . VAL A 1 79 ? -6.516 2.436 -9.705 1.00 86.75 79 VAL A N 1
ATOM 588 C CA . VAL A 1 79 ? -7.050 2.110 -11.028 1.00 86.75 79 VAL A CA 1
ATOM 589 C C . VAL A 1 79 ? -6.534 0.737 -11.431 1.00 86.75 79 VAL A C 1
ATOM 591 O O . VAL A 1 79 ? -5.345 0.451 -11.292 1.00 86.75 79 VAL A O 1
ATOM 594 N N . LEU A 1 80 ? -7.421 -0.111 -11.943 1.00 91.56 80 LEU A N 1
ATOM 595 C CA . LEU A 1 80 ? -7.035 -1.364 -12.581 1.00 91.56 80 LEU A CA 1
ATOM 596 C C . LEU A 1 80 ? -6.691 -1.103 -14.046 1.00 91.56 80 LEU A C 1
ATOM 598 O O . LEU A 1 80 ? -7.448 -0.451 -14.760 1.00 91.56 80 LEU A O 1
ATOM 602 N N . ALA A 1 81 ? -5.550 -1.616 -14.484 1.00 91.00 81 ALA A N 1
ATOM 603 C CA . ALA A 1 81 ? -5.103 -1.556 -15.868 1.00 91.00 81 ALA A CA 1
ATOM 604 C C . ALA A 1 81 ? -4.659 -2.944 -16.331 1.00 91.00 81 ALA A C 1
ATOM 606 O O . ALA A 1 81 ? -4.206 -3.744 -15.513 1.00 91.00 81 ALA A O 1
ATOM 607 N N . SER A 1 82 ? -4.761 -3.219 -17.631 1.00 95.12 82 SER A N 1
ATOM 608 C CA . SER A 1 82 ? -4.101 -4.388 -18.216 1.00 95.12 82 SER A CA 1
ATOM 609 C C . SER A 1 82 ? -2.583 -4.264 -18.087 1.00 95.12 82 SER A C 1
ATOM 611 O O . SER A 1 82 ? -2.049 -3.155 -17.943 1.00 95.12 82 SER A O 1
ATOM 613 N N . CYS A 1 83 ? -1.876 -5.391 -18.158 1.00 92.56 83 CYS A N 1
ATOM 614 C CA . CYS A 1 83 ? -0.415 -5.392 -18.165 1.00 92.56 83 CYS A CA 1
ATOM 615 C C . CYS A 1 83 ? 0.181 -4.513 -19.272 1.00 92.56 83 CYS A C 1
ATOM 617 O O . CYS A 1 83 ? 1.138 -3.794 -19.000 1.00 92.56 83 CYS A O 1
ATOM 619 N N . ASP A 1 84 ? -0.412 -4.482 -20.466 1.00 94.12 84 ASP A N 1
ATOM 620 C CA . ASP A 1 84 ? 0.074 -3.640 -21.568 1.00 94.12 84 ASP A CA 1
ATOM 621 C C . ASP A 1 84 ? 0.031 -2.149 -21.216 1.00 94.12 84 ASP A C 1
ATOM 623 O O . ASP A 1 84 ? 1.033 -1.441 -21.325 1.00 94.12 84 ASP A O 1
ATOM 627 N N . VAL A 1 85 ? -1.111 -1.677 -20.706 1.00 91.19 85 VAL A N 1
ATOM 628 C CA . VAL A 1 85 ? -1.293 -0.273 -20.302 1.00 91.19 85 VAL A CA 1
ATOM 629 C C . VAL A 1 85 ? -0.410 0.067 -19.102 1.00 91.19 85 VAL A C 1
ATOM 631 O O . VAL A 1 85 ? 0.098 1.185 -18.991 1.00 91.19 85 VAL A O 1
ATOM 634 N N . TYR A 1 86 ? -0.225 -0.886 -18.187 1.00 92.81 86 TYR A N 1
ATOM 635 C CA . TYR A 1 86 ? 0.694 -0.736 -17.066 1.00 92.81 86 TYR A CA 1
ATOM 636 C C . TYR A 1 86 ? 2.135 -0.545 -17.552 1.00 92.81 86 TYR A C 1
ATOM 638 O O . TYR A 1 86 ? 2.783 0.413 -17.133 1.00 92.81 86 TYR A O 1
ATOM 646 N N . ASN A 1 87 ? 2.609 -1.407 -18.453 1.00 92.62 87 ASN A N 1
ATOM 647 C CA . ASN A 1 87 ? 3.968 -1.363 -18.989 1.00 92.62 87 ASN A CA 1
ATOM 648 C C . ASN A 1 87 ? 4.213 -0.067 -19.763 1.00 92.62 87 ASN A C 1
ATOM 650 O O . ASN A 1 87 ? 5.189 0.624 -19.497 1.00 92.62 87 ASN A O 1
ATOM 654 N N . GLU A 1 88 ? 3.275 0.341 -20.620 1.00 94.69 88 GLU A N 1
ATOM 655 C CA . GLU A 1 88 ? 3.383 1.599 -21.362 1.00 94.69 88 GLU A CA 1
ATOM 656 C C . GLU A 1 88 ? 3.514 2.809 -20.418 1.00 94.69 88 GLU A C 1
ATOM 658 O O . GLU A 1 88 ? 4.326 3.713 -20.635 1.00 94.69 88 GLU A O 1
ATOM 663 N N . LYS A 1 89 ? 2.724 2.838 -19.336 1.00 90.00 89 LYS A N 1
ATOM 664 C CA . LYS A 1 89 ? 2.813 3.899 -18.323 1.00 90.00 89 LYS A CA 1
ATOM 665 C C . LYS A 1 89 ? 4.111 3.826 -17.525 1.00 90.00 89 LYS A C 1
ATOM 667 O O . LYS A 1 89 ? 4.681 4.877 -17.229 1.00 90.00 89 LYS A O 1
ATOM 672 N N . ALA A 1 90 ? 4.571 2.626 -17.182 1.00 88.88 90 ALA A N 1
ATOM 673 C CA . ALA A 1 90 ? 5.828 2.414 -16.476 1.00 88.88 90 ALA A CA 1
ATOM 674 C C . ALA A 1 90 ? 7.017 2.897 -17.315 1.00 88.88 90 ALA A C 1
ATOM 676 O O . ALA A 1 90 ? 7.841 3.658 -16.811 1.00 88.88 90 ALA A O 1
ATOM 677 N N . ASP A 1 91 ? 7.052 2.564 -18.604 1.00 92.00 91 ASP A N 1
ATOM 678 C CA . ASP A 1 91 ? 8.101 2.993 -19.528 1.00 92.00 91 ASP A CA 1
ATOM 679 C C . ASP A 1 91 ? 8.118 4.512 -19.695 1.00 92.00 91 ASP A C 1
ATOM 681 O O . ASP A 1 91 ? 9.176 5.137 -19.610 1.00 92.00 91 ASP A O 1
ATOM 685 N N . LYS A 1 92 ? 6.945 5.142 -19.839 1.00 90.75 92 LYS A N 1
ATOM 686 C CA . LYS A 1 92 ? 6.835 6.611 -19.863 1.00 90.75 92 LYS A CA 1
ATOM 687 C C . LYS A 1 92 ? 7.334 7.242 -18.566 1.00 90.75 92 LYS A C 1
ATOM 689 O O . LYS A 1 92 ? 8.036 8.251 -18.606 1.00 90.75 92 LYS A O 1
ATOM 694 N N . ALA A 1 93 ? 6.990 6.660 -17.417 1.00 87.38 93 ALA A N 1
ATOM 695 C CA . ALA A 1 93 ? 7.440 7.152 -16.121 1.00 87.38 93 ALA A CA 1
ATOM 696 C C . ALA A 1 93 ? 8.958 6.994 -15.948 1.00 87.38 93 ALA A C 1
ATOM 698 O O . ALA A 1 93 ? 9.611 7.908 -15.443 1.00 87.38 93 ALA A O 1
ATOM 699 N N . ILE A 1 94 ? 9.528 5.875 -16.396 1.00 88.88 94 ILE A N 1
ATOM 700 C CA . ILE A 1 94 ? 10.971 5.624 -16.399 1.00 88.88 94 ILE A CA 1
ATOM 701 C C . ILE A 1 94 ? 11.672 6.627 -17.312 1.00 88.88 94 ILE A C 1
ATOM 703 O O . ILE A 1 94 ? 12.565 7.327 -16.851 1.00 88.88 94 ILE A O 1
ATOM 707 N N . ALA A 1 95 ? 11.233 6.768 -18.560 1.00 88.38 95 ALA A N 1
ATOM 708 C CA . ALA A 1 95 ? 11.836 7.689 -19.519 1.00 88.38 95 ALA A CA 1
ATOM 709 C C . ALA A 1 95 ? 11.736 9.161 -19.077 1.00 88.38 95 ALA A C 1
ATOM 711 O O . ALA A 1 95 ? 12.638 9.950 -19.350 1.00 88.38 95 ALA A O 1
ATOM 712 N N . GLY A 1 96 ? 10.656 9.536 -18.384 1.00 89.12 96 GLY A N 1
ATOM 713 C CA . GLY A 1 96 ? 10.462 10.893 -17.872 1.00 89.12 96 GLY A CA 1
ATOM 714 C C . GLY A 1 96 ? 11.294 11.218 -16.628 1.00 89.12 96 GLY A C 1
ATOM 715 O O . GLY A 1 96 ? 11.742 12.353 -16.474 1.00 89.12 96 GLY A O 1
ATOM 716 N N . ASN A 1 97 ? 11.515 10.242 -15.740 1.00 86.38 97 ASN A N 1
ATOM 717 C CA . ASN A 1 97 ? 12.181 10.472 -14.451 1.00 86.38 97 ASN A CA 1
ATOM 718 C C . ASN A 1 97 ? 13.649 10.032 -14.423 1.00 86.38 97 ASN A C 1
ATOM 720 O O . ASN A 1 97 ? 14.430 10.549 -13.622 1.00 86.38 97 ASN A O 1
ATOM 724 N N . LEU A 1 98 ? 14.041 9.080 -15.269 1.00 85.94 98 LEU A N 1
ATOM 725 C CA . LEU A 1 98 ? 15.390 8.535 -15.323 1.00 85.94 98 LEU A CA 1
ATOM 726 C C . LEU A 1 98 ? 16.089 9.015 -16.590 1.00 85.94 98 LEU A C 1
ATOM 728 O O . LEU A 1 98 ? 15.630 8.803 -17.709 1.00 85.94 98 LEU A O 1
ATOM 732 N N . LYS A 1 99 ? 17.245 9.652 -16.406 1.00 81.00 99 LYS A N 1
ATOM 733 C CA . LYS A 1 99 ? 18.111 10.026 -17.522 1.00 81.00 99 LYS A CA 1
ATOM 734 C C . LYS A 1 99 ? 18.955 8.813 -17.920 1.00 81.00 99 LYS A C 1
ATOM 736 O O . LYS A 1 99 ? 19.589 8.229 -17.035 1.00 81.00 99 LYS A O 1
ATOM 741 N N . PRO A 1 100 ? 19.006 8.440 -19.211 1.00 74.69 100 PRO A N 1
ATOM 742 C CA . PRO A 1 100 ? 19.907 7.394 -19.666 1.00 74.69 100 PRO A CA 1
ATOM 743 C C . PRO A 1 100 ? 21.347 7.819 -19.377 1.00 74.69 100 PRO A C 1
ATOM 745 O O . PRO A 1 100 ? 21.753 8.941 -19.680 1.00 74.69 100 PRO A O 1
ATOM 748 N N . VAL A 1 101 ? 22.120 6.932 -18.752 1.00 77.88 101 VAL A N 1
ATOM 749 C CA . VAL A 1 101 ? 23.528 7.203 -18.461 1.00 77.88 101 VAL A CA 1
ATOM 750 C C . VAL A 1 101 ? 24.350 6.780 -19.675 1.00 77.88 101 VAL A C 1
ATOM 752 O O . VAL A 1 101 ? 24.767 5.632 -19.776 1.00 77.88 101 VAL A O 1
ATOM 755 N N . THR A 1 102 ? 24.547 7.701 -20.615 1.00 69.56 102 THR A N 1
ATOM 756 C CA . THR A 1 102 ? 25.314 7.464 -21.851 1.00 69.56 102 THR A CA 1
ATOM 757 C C . THR A 1 102 ? 26.827 7.434 -21.627 1.00 69.56 102 THR A C 1
ATOM 759 O O . THR A 1 102 ? 27.518 6.688 -22.309 1.00 69.56 102 THR A O 1
ATOM 762 N N . ASP A 1 103 ? 27.334 8.148 -20.614 1.00 61.72 103 ASP A N 1
ATOM 763 C CA . ASP A 1 103 ? 28.776 8.300 -20.344 1.00 61.72 103 ASP A CA 1
ATOM 764 C C . ASP A 1 103 ? 29.200 7.687 -18.995 1.00 61.72 103 ASP A C 1
ATOM 766 O O . ASP A 1 103 ? 29.962 8.266 -18.212 1.00 61.72 103 ASP A O 1
ATOM 770 N N . ALA A 1 104 ? 28.676 6.504 -18.667 1.00 61.50 104 ALA A N 1
ATOM 771 C CA . ALA A 1 104 ? 29.082 5.790 -17.460 1.00 61.50 104 ALA A CA 1
ATOM 772 C C . ALA A 1 104 ? 30.462 5.154 -17.654 1.00 61.50 104 ALA A C 1
ATOM 774 O O . ALA A 1 104 ? 30.580 4.116 -18.296 1.00 61.50 104 ALA A O 1
ATOM 775 N N . ASN A 1 105 ? 31.501 5.698 -17.015 1.00 73.31 105 ASN A N 1
ATOM 776 C CA . ASN A 1 105 ? 32.721 4.928 -16.782 1.00 73.31 105 ASN A CA 1
ATOM 777 C C . ASN A 1 105 ? 32.418 3.870 -15.696 1.00 73.31 105 ASN A C 1
ATOM 779 O O . ASN A 1 105 ? 32.237 4.246 -14.528 1.00 73.31 105 ASN A O 1
ATOM 783 N N . PRO A 1 106 ? 32.354 2.566 -16.034 1.00 64.88 106 PRO A N 1
ATOM 784 C CA . PRO A 1 106 ? 31.799 1.547 -15.145 1.00 64.88 106 PRO A CA 1
ATOM 785 C C . PRO A 1 106 ? 32.542 1.449 -13.806 1.00 64.88 106 PRO A C 1
ATOM 787 O O . PRO A 1 106 ? 31.922 1.179 -12.777 1.00 64.88 106 PRO A O 1
ATOM 790 N N . GLY A 1 107 ? 33.845 1.755 -13.778 1.00 67.50 107 GLY A N 1
ATOM 791 C CA . GLY A 1 107 ? 34.639 1.781 -12.545 1.00 67.50 107 GLY A CA 1
ATOM 792 C C . GLY A 1 107 ? 34.228 2.894 -11.573 1.00 67.50 107 GLY A C 1
ATOM 793 O O . GLY A 1 107 ? 34.103 2.655 -10.370 1.00 67.50 107 GLY A O 1
ATOM 794 N N . LYS A 1 108 ? 33.945 4.101 -12.082 1.00 66.00 108 LYS A N 1
ATOM 795 C CA . LYS A 1 108 ? 33.498 5.238 -11.256 1.00 66.00 108 LYS A CA 1
ATOM 796 C C . LYS A 1 108 ? 32.055 5.055 -10.786 1.00 66.00 108 LYS A C 1
ATOM 798 O O . LYS A 1 108 ? 31.751 5.347 -9.630 1.00 66.00 108 LYS A O 1
ATOM 803 N N . THR A 1 109 ? 31.191 4.513 -11.644 1.00 68.38 109 THR A N 1
ATOM 804 C CA . THR A 1 109 ? 29.793 4.214 -11.302 1.00 68.38 109 THR A CA 1
ATOM 805 C C . THR A 1 109 ? 29.700 3.109 -10.248 1.00 68.38 109 THR A C 1
ATOM 807 O O . THR A 1 109 ? 28.961 3.265 -9.279 1.00 68.38 109 THR A O 1
ATOM 810 N N . LYS A 1 110 ? 30.513 2.044 -10.353 1.00 70.50 110 LYS A N 1
ATOM 811 C CA . LYS A 1 110 ? 30.580 0.974 -9.341 1.00 70.50 110 LYS A CA 1
ATOM 812 C C . LYS A 1 110 ? 31.065 1.494 -7.987 1.00 70.50 110 LYS A C 1
ATOM 814 O O . LYS A 1 110 ? 30.483 1.136 -6.965 1.00 70.50 110 LYS A O 1
ATOM 819 N N . SER A 1 111 ? 32.083 2.358 -7.967 1.00 69.06 111 SER A N 1
ATOM 820 C CA . SER A 1 111 ? 32.602 2.959 -6.729 1.00 69.06 111 SER A CA 1
ATOM 821 C C . SER A 1 111 ? 31.558 3.854 -6.044 1.00 69.06 111 SER A C 1
ATOM 823 O O . SER A 1 111 ? 31.284 3.679 -4.859 1.00 69.06 111 SER A O 1
ATOM 825 N N . ARG A 1 112 ? 30.865 4.725 -6.799 1.00 65.44 112 ARG A N 1
ATOM 826 C CA . ARG A 1 112 ? 29.753 5.536 -6.261 1.00 65.44 112 ARG A CA 1
ATOM 827 C C . ARG A 1 112 ? 28.592 4.682 -5.759 1.00 65.44 112 ARG A C 1
ATOM 829 O O . ARG A 1 112 ? 28.106 4.928 -4.663 1.00 65.44 112 ARG A O 1
ATOM 836 N N . ALA A 1 113 ? 28.174 3.672 -6.523 1.00 68.25 113 ALA A N 1
ATOM 837 C CA . ALA A 1 113 ? 27.076 2.793 -6.126 1.00 68.25 113 ALA A CA 1
ATOM 838 C C . ALA A 1 113 ? 27.405 2.015 -4.843 1.00 68.25 113 ALA A C 1
ATOM 840 O O . ALA A 1 113 ? 26.593 1.966 -3.926 1.00 68.25 113 ALA A O 1
ATOM 841 N N . SER A 1 114 ? 28.617 1.462 -4.739 1.00 70.00 114 SER A N 1
ATOM 842 C CA . SER A 1 114 ? 29.048 0.750 -3.530 1.00 70.00 114 SER A CA 1
ATOM 843 C C . SER A 1 114 ? 29.296 1.673 -2.330 1.00 70.00 114 SER A C 1
ATOM 845 O O . SER A 1 114 ? 29.174 1.212 -1.200 1.00 70.00 114 SER A O 1
ATOM 847 N N . GLY A 1 115 ? 29.565 2.964 -2.547 1.00 66.75 115 GLY A N 1
ATOM 848 C CA . GLY A 1 115 ? 29.501 3.995 -1.505 1.00 66.75 115 GLY A CA 1
ATOM 849 C C . GLY A 1 115 ? 28.075 4.219 -0.992 1.00 66.75 115 GLY A C 1
ATOM 850 O O . GLY A 1 115 ? 27.826 4.060 0.199 1.00 66.75 115 GLY A O 1
ATOM 851 N N . CYS A 1 116 ? 27.115 4.476 -1.888 1.00 61.69 116 CYS A N 1
ATOM 852 C CA . CYS A 1 116 ? 25.713 4.696 -1.509 1.00 61.69 116 CYS A CA 1
ATOM 853 C C . CYS A 1 116 ? 25.075 3.475 -0.820 1.00 61.69 116 CYS A C 1
ATOM 855 O O . CYS A 1 116 ? 24.293 3.645 0.109 1.00 61.69 116 CYS A O 1
ATOM 857 N N . VAL A 1 117 ? 25.435 2.252 -1.230 1.00 63.16 117 VAL A N 1
ATOM 858 C CA . VAL A 1 117 ? 24.960 1.003 -0.600 1.00 63.16 117 VAL A CA 1
ATOM 859 C C . VAL A 1 117 ? 25.534 0.801 0.808 1.00 63.16 117 VAL A C 1
ATOM 861 O O . VAL A 1 117 ? 24.899 0.155 1.631 1.00 63.16 117 VAL A O 1
ATOM 864 N N . LYS A 1 118 ? 26.720 1.344 1.108 1.00 60.75 118 LYS A N 1
ATOM 865 C CA . LYS A 1 118 ? 27.308 1.293 2.459 1.00 60.75 118 LYS A CA 1
ATOM 866 C C . LYS A 1 118 ? 26.736 2.361 3.392 1.00 60.75 118 LYS A C 1
ATOM 868 O O . LYS A 1 118 ? 26.733 2.165 4.601 1.00 60.75 118 LYS A O 1
ATOM 873 N N . GLU A 1 119 ? 26.296 3.483 2.832 1.00 56.84 119 GLU A N 1
ATOM 874 C CA . GLU A 1 119 ? 25.776 4.634 3.578 1.00 56.84 119 GLU A CA 1
ATOM 875 C C . GLU A 1 119 ? 24.265 4.529 3.833 1.00 56.84 119 GLU A C 1
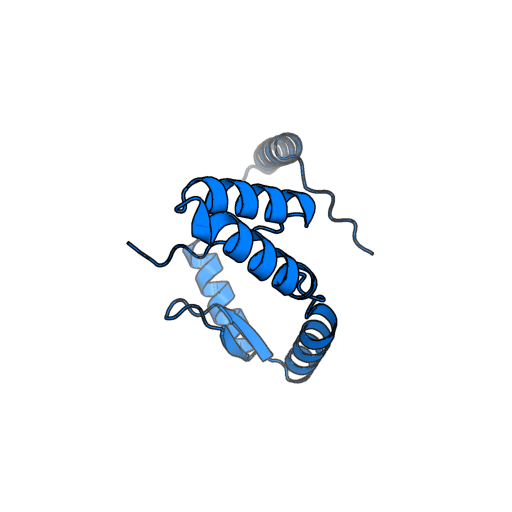ATOM 877 O O . GLU A 1 119 ? 23.763 5.000 4.852 1.00 56.84 119 GLU A O 1
ATOM 882 N N . GLN A 1 120 ? 23.533 3.833 2.959 1.00 51.59 120 GLN A N 1
ATOM 883 C CA . GLN A 1 120 ? 22.178 3.387 3.255 1.00 51.59 120 GLN A CA 1
ATOM 884 C C . GLN A 1 120 ? 22.240 2.096 4.070 1.00 51.59 120 GLN A C 1
ATOM 886 O O . GLN A 1 120 ? 22.604 1.042 3.554 1.00 51.59 120 GLN A O 1
ATOM 891 N N . VAL A 1 121 ? 21.835 2.165 5.341 1.00 52.94 121 VAL A N 1
ATOM 892 C CA . VAL A 1 121 ? 21.440 0.981 6.113 1.00 52.94 121 VAL A CA 1
ATOM 893 C C . VAL A 1 121 ? 20.264 0.356 5.368 1.00 52.94 121 VAL A C 1
ATOM 895 O O . VAL A 1 121 ? 19.121 0.778 5.534 1.00 52.94 121 VAL A O 1
ATOM 898 N N . LEU A 1 122 ? 20.548 -0.583 4.464 1.00 49.44 122 LEU A N 1
ATOM 899 C CA . LEU A 1 122 ? 19.514 -1.320 3.757 1.00 49.44 122 LEU A CA 1
ATOM 900 C C . LEU A 1 122 ? 18.652 -2.003 4.827 1.00 49.44 122 LEU A C 1
ATOM 902 O O . LEU A 1 122 ? 19.194 -2.799 5.601 1.00 49.44 122 LEU A O 1
ATOM 906 N N . PRO A 1 123 ? 17.340 -1.709 4.919 1.00 46.12 123 PRO A N 1
ATOM 907 C CA . PRO A 1 123 ? 16.470 -2.492 5.776 1.00 46.12 123 PRO A CA 1
ATOM 908 C C . PRO A 1 123 ? 16.595 -3.938 5.309 1.00 46.12 123 PRO A C 1
ATOM 910 O O . PRO A 1 123 ? 16.509 -4.220 4.113 1.00 46.12 123 PRO A O 1
ATOM 913 N N . SER A 1 124 ? 16.891 -4.838 6.243 1.00 49.78 124 SER A N 1
ATOM 914 C CA . SER A 1 124 ? 17.033 -6.262 5.981 1.00 49.78 124 SER A CA 1
ATOM 915 C C . SER A 1 124 ? 15.698 -6.798 5.471 1.00 49.78 124 SER A C 1
ATOM 917 O O . SER A 1 124 ? 14.845 -7.219 6.251 1.00 49.78 124 SER A O 1
ATOM 919 N N . TRP A 1 125 ? 15.491 -6.755 4.158 1.00 43.47 125 TRP A N 1
ATOM 920 C CA . TRP A 1 125 ? 14.433 -7.503 3.506 1.00 43.47 125 TRP A CA 1
ATOM 921 C C . TRP A 1 125 ? 14.833 -8.970 3.610 1.00 43.47 125 TRP A C 1
ATOM 923 O O . TRP A 1 125 ? 15.545 -9.504 2.763 1.00 43.47 125 TRP A O 1
ATOM 933 N N . GLN A 1 126 ? 14.434 -9.600 4.714 1.00 41.66 126 GLN A N 1
ATOM 934 C CA . GLN A 1 126 ? 14.412 -11.047 4.828 1.00 41.66 126 GLN A CA 1
ATOM 935 C C . GLN A 1 126 ? 13.397 -11.541 3.797 1.00 41.66 126 GLN A C 1
ATOM 937 O O . GLN A 1 126 ? 12.186 -11.418 3.980 1.00 41.66 126 GLN A O 1
ATOM 942 N N . LEU A 1 127 ? 13.913 -12.010 2.663 1.00 32.75 127 LEU A N 1
ATOM 943 C CA . LEU A 1 127 ? 13.148 -12.845 1.750 1.00 32.75 127 LEU A CA 1
ATOM 944 C C . LEU A 1 127 ? 12.810 -14.158 2.485 1.00 32.75 127 LEU A C 1
ATOM 946 O O . LEU A 1 127 ? 13.672 -14.654 3.217 1.00 32.75 127 LEU A O 1
ATOM 950 N N . PRO A 1 128 ? 11.572 -14.668 2.352 1.00 44.12 128 PRO A N 1
ATOM 951 C CA . PRO A 1 128 ? 11.157 -15.937 2.947 1.00 44.12 128 PRO A CA 1
ATOM 952 C C . PRO A 1 128 ? 11.909 -17.137 2.363 1.00 44.12 128 PRO A C 1
ATOM 954 O O . PRO A 1 128 ? 12.304 -17.070 1.175 1.00 44.12 128 PRO A O 1
#

Solvent-accessible surface area (backbone atoms only — not comparable to full-atom values): 7948 Å² total; per-residue (Å²): 136,76,86,78,79,68,72,79,75,89,65,52,74,70,52,51,50,49,52,46,50,62,53,26,72,74,43,61,76,89,50,22,62,55,52,46,51,56,51,60,69,46,52,79,70,67,60,74,74,64,60,57,66,60,50,50,52,49,53,50,54,33,52,77,69,48,37,40,84,40,81,37,91,66,89,79,46,72,41,82,34,44,52,67,60,46,49,56,51,49,51,51,52,45,64,74,74,48,79,82,76,85,83,66,54,64,71,61,52,50,54,53,51,57,45,53,58,70,70,44,82,70,77,82,77,78,75,131

Foldseek 3Di:
DDDPPPPPPPDDLVVQLVVQLVVLVVDPPVCSVVSSVVSVVCSVVPPPPDCVVVVVVVVVVCVVVQWDWDADPPPRDIDIDHVVVVVVVVVVVCPVPPDDPPPDPPVVVVVVVVVVVVVDPPDPPPDD

Sequence (128 aa):
MGPKFCVNPSFDRTELLGIVRTAAGKVKEESAGRCIQEAVEVLPNTHGKGCSRVLKSTAALLREADLRLLQSDKEGGFVLASCDVYNEKADKAIAGNLKPVTDANPGKTKSRASGCVKEQVLPSWQLP

Organism: Haemaphysalis longicornis (NCBI:txid44386)